Protein AF-A0A3C0KFW3-F1 (afdb_monomer_lite)

Structure (mmCIF, N/CA/C/O backbone):
data_AF-A0A3C0KFW3-F1
#
_entry.id   AF-A0A3C0KFW3-F1
#
loop_
_atom_site.group_PDB
_atom_site.id
_atom_site.type_symbol
_atom_site.label_atom_id
_atom_site.label_alt_id
_atom_site.label_comp_id
_atom_site.label_asym_id
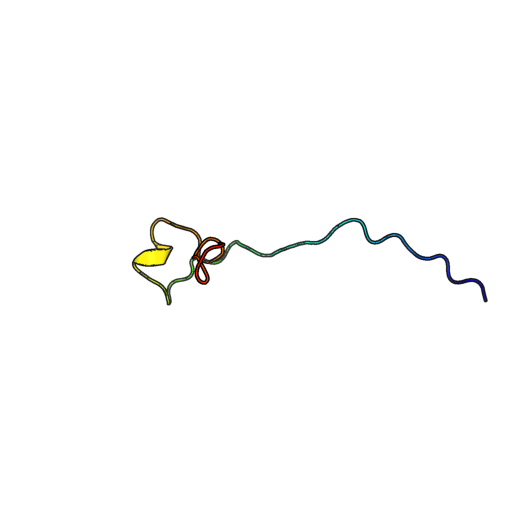_atom_site.label_entity_id
_atom_site.label_seq_id
_atom_site.pdbx_PDB_ins_code
_atom_site.Cartn_x
_atom_site.Cartn_y
_atom_site.Cartn_z
_atom_site.occupancy
_atom_site.B_iso_or_equiv
_atom_site.auth_seq_id
_atom_site.auth_comp_id
_atom_site.auth_asym_id
_atom_site.auth_atom_id
_atom_site.pdbx_PDB_model_num
ATOM 1 N N . MET A 1 1 ? 3.177 3.063 36.571 1.00 45.50 1 MET A N 1
ATOM 2 C CA . MET A 1 1 ? 3.687 2.970 35.185 1.00 45.50 1 MET A CA 1
ATOM 3 C C . MET A 1 1 ? 2.496 3.099 34.237 1.00 45.50 1 MET A C 1
ATOM 5 O O . MET A 1 1 ? 1.927 2.096 33.835 1.00 45.50 1 MET A O 1
ATOM 9 N N . CYS A 1 2 ? 2.045 4.330 33.980 1.00 44.16 2 CYS A N 1
ATOM 10 C CA . CYS A 1 2 ? 0.916 4.609 33.086 1.00 44.16 2 CYS A CA 1
ATOM 11 C C . CYS A 1 2 ? 1.466 4.693 31.658 1.00 44.16 2 CYS A C 1
ATOM 13 O O . CYS A 1 2 ? 2.225 5.612 31.363 1.00 44.16 2 CYS A O 1
ATOM 15 N N . ARG A 1 3 ? 1.166 3.715 30.796 1.00 61.41 3 ARG A N 1
ATOM 16 C CA . ARG A 1 3 ? 1.446 3.845 29.360 1.00 61.41 3 ARG A CA 1
ATOM 17 C C . ARG A 1 3 ? 0.391 4.775 28.772 1.00 61.41 3 ARG A C 1
ATOM 19 O O . ARG A 1 3 ? -0.772 4.394 28.708 1.00 61.41 3 ARG A O 1
ATOM 26 N N . GLU A 1 4 ? 0.796 5.959 28.331 1.00 66.06 4 GLU A N 1
ATOM 27 C CA . GLU A 1 4 ? -0.007 6.732 27.387 1.00 66.06 4 GLU A CA 1
ATOM 28 C C . GLU A 1 4 ? -0.139 5.912 26.101 1.00 66.06 4 GLU A C 1
ATOM 30 O O . GLU A 1 4 ? 0.851 5.534 25.467 1.00 66.06 4 GLU A O 1
ATOM 35 N N . SER A 1 5 ? -1.370 5.566 25.737 1.00 69.62 5 SER A N 1
ATOM 36 C CA . SER A 1 5 ? -1.667 4.966 24.445 1.00 69.62 5 SER A CA 1
ATOM 37 C C . SER A 1 5 ? -1.444 6.027 23.369 1.00 69.62 5 SER A C 1
ATOM 39 O O . SER A 1 5 ? -2.304 6.880 23.150 1.00 69.62 5 SER A O 1
ATOM 41 N N . LEU A 1 6 ? -0.287 6.005 22.706 1.00 76.62 6 LEU A N 1
ATOM 42 C CA . LEU A 1 6 ? -0.069 6.831 21.522 1.00 76.62 6 LEU A CA 1
ATOM 43 C C . LEU A 1 6 ? -1.076 6.395 20.453 1.00 76.62 6 LEU A C 1
ATOM 45 O O . LEU A 1 6 ? -1.018 5.270 19.956 1.00 76.62 6 LEU A O 1
ATOM 49 N N . LEU A 1 7 ? -2.030 7.270 20.135 1.00 80.31 7 LEU A N 1
ATOM 50 C CA . LEU A 1 7 ? -3.041 7.016 19.114 1.00 80.31 7 LEU A CA 1
ATOM 51 C C . LEU A 1 7 ? -2.352 6.921 17.744 1.00 80.31 7 LEU A C 1
ATOM 53 O O . LEU A 1 7 ? -1.913 7.926 17.181 1.00 80.31 7 LEU A O 1
ATOM 57 N N . ILE A 1 8 ? -2.246 5.707 17.201 1.00 85.81 8 ILE A N 1
ATOM 58 C CA . ILE A 1 8 ? -1.723 5.474 15.851 1.00 85.81 8 ILE A CA 1
ATOM 59 C C . ILE A 1 8 ? -2.814 5.871 14.854 1.00 85.81 8 ILE A C 1
ATOM 61 O O . ILE A 1 8 ? -3.809 5.172 14.694 1.00 85.81 8 ILE A O 1
ATOM 65 N N . THR A 1 9 ? -2.630 7.012 14.193 1.00 91.50 9 THR A N 1
ATOM 66 C CA . THR A 1 9 ? -3.615 7.599 13.262 1.00 91.50 9 THR A CA 1
ATOM 67 C C . THR A 1 9 ? -3.193 7.532 11.798 1.00 91.50 9 THR A C 1
ATOM 69 O O . THR A 1 9 ? -3.977 7.867 10.914 1.00 91.50 9 THR A O 1
ATOM 72 N N . LYS A 1 10 ? -1.948 7.129 11.520 1.00 88.81 10 LYS A N 1
ATOM 73 C CA . LYS A 1 10 ? -1.366 7.145 10.175 1.00 88.81 10 LYS A CA 1
ATOM 74 C C . LYS A 1 10 ? -0.730 5.799 9.849 1.00 88.81 10 LYS A C 1
ATOM 76 O O . LYS A 1 10 ? -0.009 5.242 10.672 1.00 88.81 10 LYS A O 1
ATOM 81 N N . ALA A 1 11 ? -0.970 5.329 8.629 1.00 88.31 11 ALA A N 1
ATOM 82 C CA . ALA A 1 11 ? -0.356 4.144 8.043 1.00 88.31 11 ALA A CA 1
ATOM 83 C C . ALA A 1 11 ? 0.175 4.486 6.644 1.00 88.31 11 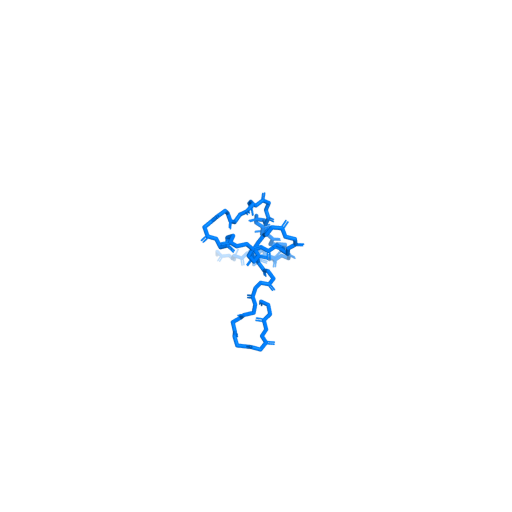ALA A C 1
ATOM 85 O O . ALA A 1 11 ? -0.403 5.317 5.945 1.00 88.31 11 ALA A O 1
ATOM 86 N N . VAL A 1 12 ? 1.284 3.859 6.249 1.00 90.88 12 VAL A N 1
ATOM 87 C CA . VAL A 1 12 ? 1.940 4.085 4.954 1.00 90.88 12 VAL A CA 1
ATOM 88 C C . VAL A 1 12 ? 1.921 2.785 4.160 1.00 90.88 12 VAL A C 1
ATOM 90 O O . VAL A 1 12 ? 2.370 1.755 4.657 1.00 90.88 12 VAL A O 1
ATOM 93 N N . PHE A 1 13 ? 1.440 2.848 2.918 1.00 84.94 13 PHE A N 1
ATOM 94 C CA . PHE A 1 13 ? 1.415 1.716 1.992 1.00 84.94 13 PHE A CA 1
ATOM 95 C C . PHE A 1 13 ? 2.324 2.008 0.787 1.00 84.94 13 PHE A C 1
ATOM 97 O O . PHE A 1 13 ? 2.053 2.945 0.034 1.00 84.94 13 PHE A O 1
ATOM 104 N N . PRO A 1 14 ? 3.410 1.244 0.579 1.00 77.56 14 PRO A N 1
ATOM 105 C CA . PRO A 1 14 ? 4.300 1.438 -0.562 1.00 77.56 14 PRO A CA 1
ATOM 106 C C . PRO A 1 14 ? 3.711 0.798 -1.833 1.00 77.56 14 PRO A C 1
ATOM 108 O O . PRO A 1 14 ? 3.890 -0.394 -2.075 1.00 77.56 14 PRO A O 1
ATOM 111 N N . VAL A 1 15 ? 3.028 1.597 -2.659 1.00 79.94 15 VAL A N 1
ATOM 112 C CA . VAL A 1 15 ? 2.279 1.133 -3.853 1.00 79.94 15 VAL A CA 1
ATOM 113 C C . VAL A 1 15 ? 2.882 1.580 -5.201 1.00 79.94 15 VAL A C 1
ATOM 115 O O . VAL A 1 15 ? 2.180 1.798 -6.177 1.00 79.94 15 VAL A O 1
ATOM 118 N N . GLY A 1 16 ? 4.208 1.749 -5.274 1.00 76.94 16 GLY A N 1
ATOM 119 C CA . GLY A 1 16 ? 4.912 2.300 -6.451 1.00 76.94 16 GLY A CA 1
ATOM 120 C C . GLY A 1 16 ? 5.605 1.284 -7.372 1.00 76.94 16 GLY A C 1
ATOM 121 O O . GLY A 1 16 ? 6.462 1.667 -8.165 1.00 76.94 16 GLY A O 1
ATOM 122 N N . GLY A 1 17 ? 5.325 -0.015 -7.238 1.00 82.00 17 GLY A N 1
ATOM 123 C CA . GLY A 1 17 ? 6.002 -1.059 -8.019 1.00 82.00 17 GLY A CA 1
ATOM 124 C C . GLY A 1 17 ? 5.256 -1.427 -9.306 1.00 82.00 17 GLY A C 1
ATOM 125 O O . GLY A 1 17 ? 4.078 -1.753 -9.250 1.00 82.00 17 GLY A O 1
ATOM 126 N N . LEU A 1 18 ? 5.955 -1.511 -10.447 1.00 76.38 18 LEU A N 1
ATOM 127 C CA . LEU A 1 18 ? 5.369 -1.775 -11.781 1.00 76.38 18 LEU A CA 1
ATOM 128 C C . LEU A 1 18 ? 4.771 -3.185 -11.997 1.00 76.38 18 LEU A C 1
ATOM 130 O O . LEU A 1 18 ? 4.291 -3.489 -13.082 1.00 76.38 18 LEU A O 1
ATOM 134 N N . GLY A 1 19 ? 4.826 -4.078 -11.004 1.00 74.62 19 GLY A N 1
ATOM 135 C CA . GLY A 1 19 ? 4.127 -5.370 -11.052 1.00 74.62 19 GLY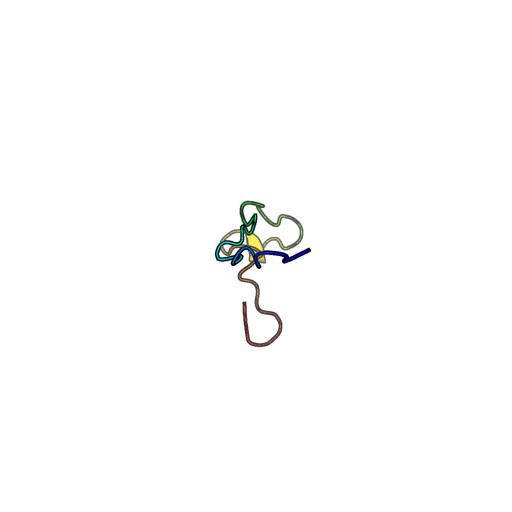 A CA 1
ATOM 136 C C . GLY A 1 19 ? 4.423 -6.249 -12.273 1.00 74.62 19 GLY A C 1
ATOM 137 O O . GLY A 1 19 ? 3.524 -6.935 -12.748 1.00 74.62 19 GLY A O 1
ATOM 138 N N . THR A 1 20 ? 5.662 -6.267 -12.775 1.00 77.62 20 THR A N 1
ATOM 139 C CA . THR A 1 20 ? 6.026 -6.847 -14.086 1.00 77.62 20 THR A CA 1
ATOM 140 C C . THR A 1 20 ? 5.736 -8.346 -14.255 1.00 77.62 20 THR A C 1
ATOM 142 O O . THR A 1 20 ? 5.651 -8.833 -15.378 1.00 77.62 20 THR A O 1
ATOM 145 N N . ARG A 1 21 ? 5.540 -9.085 -13.155 1.00 80.94 21 ARG A N 1
ATOM 146 C CA . ARG A 1 21 ? 5.177 -10.518 -13.158 1.00 80.94 21 ARG A CA 1
ATOM 147 C C . ARG A 1 21 ? 3.716 -10.788 -13.530 1.00 80.94 21 ARG A C 1
ATOM 149 O O . ARG A 1 21 ? 3.383 -11.916 -13.861 1.00 80.94 21 ARG A O 1
ATOM 156 N N . PHE A 1 22 ? 2.868 -9.764 -13.471 1.00 72.50 22 PHE A N 1
ATOM 157 C CA . PHE A 1 22 ? 1.450 -9.825 -13.831 1.00 72.50 22 PHE A CA 1
ATOM 158 C C . PHE A 1 22 ? 1.170 -9.092 -15.149 1.00 72.50 22 PHE A C 1
ATOM 160 O O . PHE A 1 22 ? 0.030 -8.741 -15.443 1.00 72.50 22 PHE A O 1
ATOM 167 N N . LEU A 1 23 ? 2.201 -8.844 -15.964 1.00 70.56 23 LEU A N 1
ATOM 168 C CA . LEU A 1 23 ? 1.997 -8.348 -17.321 1.00 70.56 23 LEU A CA 1
ATOM 169 C C . LEU A 1 23 ? 1.284 -9.424 -18.160 1.00 70.56 23 LEU A C 1
ATOM 171 O O . LEU A 1 23 ? 1.607 -10.603 -18.028 1.00 70.56 23 LEU A O 1
ATOM 175 N N . PRO A 1 24 ? 0.323 -9.041 -19.022 1.00 76.50 24 PRO A N 1
ATOM 176 C CA . PRO A 1 24 ? -0.018 -7.674 -19.430 1.00 76.50 24 PRO A CA 1
ATOM 177 C C . PRO A 1 24 ? -1.001 -6.933 -18.505 1.00 76.50 24 PRO A C 1
ATOM 179 O O . PRO A 1 24 ? -1.204 -5.737 -18.704 1.00 76.50 24 PRO A O 1
ATOM 182 N N . ALA A 1 25 ? -1.595 -7.595 -17.508 1.00 72.75 25 ALA A N 1
ATOM 183 C CA . ALA A 1 25 ? -2.644 -7.013 -16.664 1.00 72.75 25 ALA A CA 1
ATOM 184 C C . ALA A 1 25 ? -2.169 -5.766 -15.899 1.00 72.75 25 ALA A C 1
ATOM 186 O O . ALA A 1 25 ? -2.897 -4.782 -15.804 1.00 72.75 25 ALA A O 1
ATOM 187 N N . THR A 1 26 ? -0.912 -5.749 -15.450 1.00 71.25 26 THR A N 1
ATOM 188 C CA . THR A 1 26 ? -0.323 -4.602 -14.738 1.00 71.25 26 THR A CA 1
ATOM 189 C C . THR A 1 26 ? 0.288 -3.522 -15.638 1.00 71.25 26 THR A C 1
ATOM 191 O O . THR A 1 26 ? 0.918 -2.588 -15.147 1.00 71.25 26 THR A O 1
ATOM 194 N N . LYS A 1 27 ? 0.128 -3.620 -16.970 1.00 71.81 27 LYS A N 1
ATOM 195 C CA . LYS A 1 27 ? 0.692 -2.642 -17.924 1.00 71.81 27 LYS A CA 1
A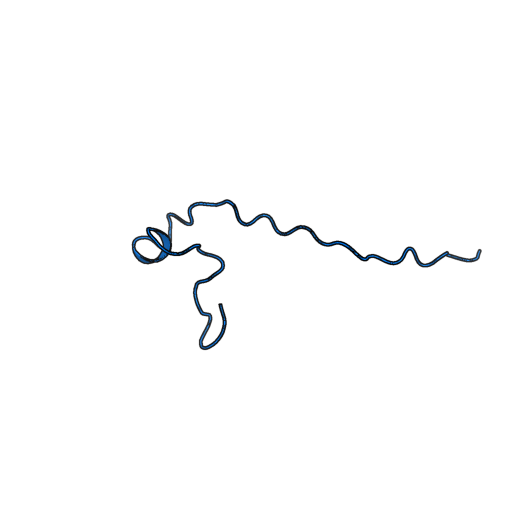TOM 196 C C . LYS A 1 27 ? -0.052 -1.306 -17.898 1.00 71.81 27 LYS A C 1
ATOM 198 O O . LYS A 1 27 ? 0.563 -0.266 -18.109 1.00 71.81 27 LYS A O 1
ATOM 203 N N . ALA A 1 28 ? -1.366 -1.357 -17.685 1.00 74.75 28 ALA A N 1
ATOM 204 C CA . ALA A 1 28 ? -2.254 -0.193 -17.662 1.00 74.75 28 ALA A CA 1
ATOM 205 C C . ALA A 1 28 ? -2.973 -0.007 -16.312 1.00 74.75 28 ALA A C 1
ATOM 207 O O . ALA A 1 28 ? -3.485 1.077 -16.049 1.00 74.75 28 ALA A O 1
ATOM 208 N N . ILE A 1 29 ? -3.002 -1.043 -15.462 1.00 76.31 29 ILE A N 1
ATOM 209 C CA . ILE A 1 29 ? -3.679 -1.045 -14.157 1.00 76.31 29 ILE A CA 1
ATOM 210 C C . ILE A 1 29 ? -2.634 -1.335 -13.060 1.00 76.31 29 ILE A C 1
ATOM 212 O O . ILE A 1 29 ? -1.816 -2.234 -13.245 1.00 76.31 29 ILE A O 1
ATOM 216 N N . PRO A 1 30 ? -2.612 -0.612 -11.925 1.00 78.38 30 PRO A N 1
ATOM 217 C CA . PRO A 1 30 ? -1.705 -0.916 -10.813 1.00 78.38 30 PRO A CA 1
ATOM 218 C C . PRO A 1 30 ? -1.923 -2.327 -10.251 1.00 78.38 30 PRO A C 1
ATOM 220 O O . PRO A 1 30 ? -3.054 -2.812 -10.203 1.00 78.38 30 PRO A O 1
ATOM 223 N N . LYS A 1 31 ? -0.857 -2.984 -9.771 1.00 77.12 31 LYS A N 1
ATOM 224 C CA . LYS A 1 31 ? -0.950 -4.361 -9.244 1.00 77.12 31 LYS A CA 1
ATOM 225 C C . LYS A 1 31 ? -1.810 -4.467 -7.984 1.00 77.12 31 LYS A C 1
ATOM 227 O O . LYS A 1 31 ? -2.385 -5.514 -7.729 1.00 77.12 31 LYS A O 1
ATOM 232 N N . GLU A 1 32 ? -1.879 -3.395 -7.206 1.00 81.19 32 GLU A N 1
ATOM 233 C CA . GLU A 1 32 ? -2.663 -3.276 -5.974 1.00 81.19 32 GLU A CA 1
ATOM 234 C C . GLU A 1 32 ? -4.158 -3.066 -6.227 1.00 81.19 32 GLU A C 1
ATOM 236 O O . GLU A 1 32 ? -4.920 -2.994 -5.276 1.00 81.19 32 GLU A O 1
ATOM 241 N N . MET A 1 33 ? -4.561 -2.924 -7.491 1.00 82.31 33 MET A N 1
ATOM 242 C CA . MET A 1 33 ? -5.958 -2.783 -7.904 1.00 82.31 33 MET A CA 1
ATOM 243 C C . MET A 1 33 ? -6.465 -4.035 -8.635 1.00 82.31 33 MET A C 1
ATOM 245 O O . MET A 1 33 ? -7.519 -3.995 -9.271 1.00 82.31 33 MET A O 1
ATOM 249 N N . LEU A 1 34 ? -5.691 -5.128 -8.619 1.00 79.19 34 LEU A N 1
ATOM 250 C CA . LEU A 1 34 ? -6.083 -6.388 -9.244 1.00 79.19 34 LEU A CA 1
ATOM 251 C C . LEU A 1 34 ? -7.072 -7.124 -8.336 1.00 79.19 34 LEU A C 1
ATOM 253 O O . LEU A 1 34 ? -6.696 -7.476 -7.221 1.00 79.19 34 LEU A O 1
ATOM 257 N N . PRO A 1 35 ? -8.296 -7.424 -8.806 1.00 81.31 35 PRO A N 1
ATOM 258 C CA . PRO A 1 35 ? -9.317 -7.957 -7.931 1.00 81.31 35 PRO A CA 1
ATOM 259 C C . PRO A 1 35 ? -8.977 -9.361 -7.430 1.00 81.31 35 PRO A C 1
ATOM 261 O O . PRO A 1 35 ? -8.677 -10.266 -8.214 1.00 81.31 35 PRO A O 1
ATOM 264 N N . VAL A 1 36 ? -9.112 -9.570 -6.123 1.00 81.19 36 VAL A N 1
ATOM 265 C CA . VAL A 1 36 ? -9.211 -10.905 -5.529 1.00 81.19 36 VAL A CA 1
ATOM 266 C C . VAL A 1 36 ? -10.697 -11.220 -5.393 1.00 81.19 36 VAL A C 1
ATOM 268 O O . VAL A 1 36 ? -11.342 -10.879 -4.402 1.00 81.19 36 VAL A O 1
ATOM 271 N N . VAL A 1 37 ? -11.242 -11.862 -6.428 1.00 85.50 37 VAL A N 1
ATOM 272 C CA . VAL A 1 37 ? -12.678 -12.148 -6.606 1.00 85.50 37 VAL A CA 1
ATOM 273 C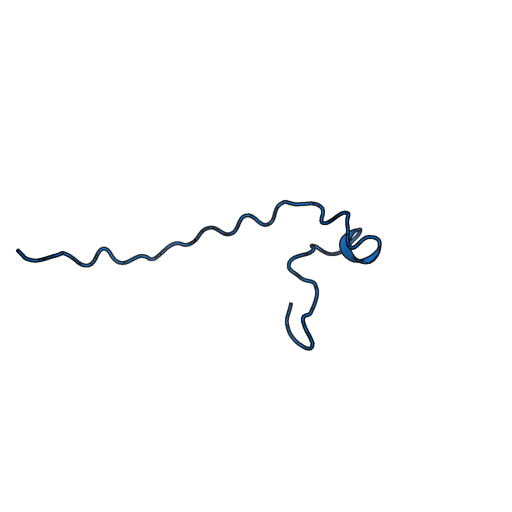 C . VAL A 1 37 ? -13.492 -10.880 -6.894 1.00 85.50 37 VAL A C 1
ATOM 275 O O . VAL A 1 37 ? -13.751 -10.603 -8.061 1.00 85.50 37 VAL A O 1
ATOM 278 N N . ASP A 1 38 ? -13.831 -10.089 -5.872 1.00 79.69 38 ASP A N 1
ATOM 279 C CA . ASP A 1 38 ? -14.794 -8.976 -5.995 1.00 79.69 38 ASP A CA 1
ATOM 280 C C . ASP A 1 38 ? -14.221 -7.602 -5.626 1.00 79.69 38 ASP A C 1
ATOM 282 O O . ASP A 1 38 ? -14.842 -6.571 -5.891 1.00 79.69 38 ASP A O 1
ATOM 286 N N . LYS A 1 39 ? -13.063 -7.565 -4.962 1.00 77.62 39 LYS A N 1
ATOM 287 C CA . LYS A 1 39 ? -12.453 -6.334 -4.444 1.00 77.62 39 LYS A CA 1
ATOM 288 C C . LYS A 1 39 ? -11.033 -6.191 -4.968 1.00 77.62 39 LYS A C 1
ATOM 290 O O . LYS A 1 39 ? -10.372 -7.226 -5.065 1.00 77.62 39 LYS A O 1
ATOM 295 N N . PRO A 1 40 ? -10.596 -4.958 -5.286 1.00 74.44 40 PRO A N 1
ATOM 296 C CA . PRO A 1 40 ? -9.202 -4.682 -5.618 1.00 74.44 40 PRO A CA 1
ATOM 297 C C . PRO A 1 40 ? -8.259 -5.149 -4.505 1.00 74.44 40 PRO A C 1
ATOM 299 O O . PRO A 1 40 ? -8.666 -5.090 -3.318 1.00 74.44 40 PRO A O 1
#

Sequence (40 aa):
MCRESLLITKAVFPVGGLGTRFLPATKAIPKEMLPVVDKP

pLDDT: mean 76.61, std 9.59, range [44.16, 91.5]

Radius of gyration: 17.28 Å; chains: 1; bounding box: 21×20×55 Å

Foldseek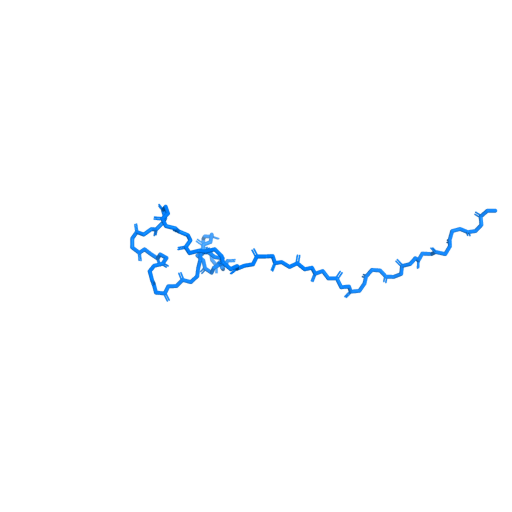 3Di:
DDDDPPPPPDDDDDQPDQPVVPPPVSVPPGPVQDDPVPGD

Secondary structure (DSSP, 8-state):
-------------------GGGTTGGGTS-GGGS-BTTB-